Protein AF-A0A968TN25-F1 (afdb_monomer_lite)

Radius of gyration: 42.11 Å; chains: 1; bounding box: 79×70×128 Å

Structure (mmCIF, N/CA/C/O backbone):
data_AF-A0A968TN25-F1
#
_entry.id   AF-A0A968TN25-F1
#
loop_
_atom_site.group_PDB
_atom_site.id
_atom_site.type_symbol
_atom_site.label_atom_id
_atom_site.label_alt_id
_atom_site.label_comp_id
_atom_site.label_asym_id
_atom_site.label_entity_id
_atom_site.label_seq_id
_atom_site.pdbx_PDB_ins_code
_atom_site.Cartn_x
_atom_site.Cartn_y
_atom_site.Cartn_z
_atom_site.occupancy
_atom_site.B_iso_or_equiv
_atom_site.auth_seq_id
_atom_site.auth_comp_id
_atom_site.auth_asym_id
_atom_site.auth_atom_id
_atom_site.pdbx_PDB_model_num
ATOM 1 N N . MET A 1 1 ? -26.451 -61.770 9.633 1.00 43.44 1 MET A N 1
ATOM 2 C CA . MET A 1 1 ? -25.085 -61.746 10.194 1.00 43.44 1 MET A CA 1
ATOM 3 C C . MET A 1 1 ? -24.502 -60.417 9.777 1.00 43.44 1 MET A C 1
ATOM 5 O O . MET A 1 1 ? -24.598 -60.103 8.598 1.00 43.44 1 MET A O 1
ATOM 9 N N . SER A 1 2 ? -24.040 -59.621 10.735 1.00 47.62 2 SER A N 1
ATOM 10 C CA . SER A 1 2 ? -23.664 -58.222 10.520 1.00 47.62 2 SER A CA 1
ATOM 11 C C . SER A 1 2 ? -22.382 -57.966 11.302 1.00 47.62 2 SER A C 1
ATOM 13 O O . SER A 1 2 ? -22.379 -58.173 12.516 1.00 47.62 2 SER A O 1
ATOM 15 N N . ASP A 1 3 ? -21.305 -57.585 10.620 1.00 57.56 3 ASP A N 1
ATOM 16 C CA . ASP A 1 3 ? -19.992 -57.437 11.251 1.00 57.56 3 ASP A CA 1
ATOM 17 C C . ASP A 1 3 ? -19.932 -56.198 12.165 1.00 57.56 3 ASP A C 1
ATOM 19 O O . ASP A 1 3 ? -20.370 -55.119 11.761 1.00 57.56 3 ASP A O 1
ATOM 23 N N . PRO A 1 4 ? -19.384 -56.309 13.392 1.00 54.81 4 PRO A N 1
ATOM 24 C CA . PRO A 1 4 ? -19.451 -55.242 14.395 1.00 54.81 4 PRO A CA 1
ATOM 25 C C . PRO A 1 4 ? -18.317 -54.201 14.314 1.00 54.81 4 PRO A C 1
ATOM 27 O O . PRO A 1 4 ? -18.255 -53.316 15.162 1.00 54.81 4 PRO A O 1
ATOM 30 N N . ASN A 1 5 ? -17.417 -54.280 13.326 1.00 55.78 5 ASN A N 1
ATOM 31 C CA . ASN A 1 5 ? -16.205 -53.449 13.247 1.00 55.78 5 ASN A CA 1
ATOM 32 C C . ASN A 1 5 ? -16.260 -52.400 12.123 1.00 55.78 5 ASN A C 1
ATOM 34 O O . ASN A 1 5 ? -15.421 -52.393 11.226 1.00 55.78 5 ASN A O 1
ATOM 38 N N . ASN A 1 6 ? -17.226 -51.478 12.190 1.00 51.66 6 ASN A N 1
ATOM 39 C CA . ASN A 1 6 ? -17.231 -50.273 11.354 1.00 51.66 6 ASN A CA 1
ATOM 40 C C . ASN A 1 6 ? -17.301 -49.012 12.234 1.00 51.66 6 ASN A C 1
ATOM 42 O O . ASN A 1 6 ? -18.379 -48.495 12.523 1.00 51.66 6 ASN A O 1
ATOM 46 N N . ASN A 1 7 ? -16.136 -48.558 12.705 1.00 55.38 7 ASN A N 1
ATOM 47 C CA . ASN A 1 7 ? -15.977 -47.353 13.521 1.00 55.38 7 ASN A CA 1
ATOM 48 C C . ASN A 1 7 ? -15.331 -46.239 12.667 1.00 55.38 7 ASN A C 1
ATOM 50 O O . ASN A 1 7 ? -14.176 -46.400 12.274 1.00 55.38 7 ASN A O 1
ATOM 54 N N . PRO A 1 8 ? -16.023 -45.121 12.372 1.00 58.12 8 PRO A N 1
ATOM 55 C CA . PRO A 1 8 ? -15.575 -44.139 11.377 1.00 58.12 8 PRO A CA 1
ATOM 56 C C . PRO A 1 8 ? -14.569 -43.090 11.896 1.00 58.12 8 PRO A C 1
ATOM 58 O O . PRO A 1 8 ? -14.325 -42.099 11.213 1.00 58.12 8 PRO A O 1
ATOM 61 N N . TYR A 1 9 ? -13.981 -43.275 13.084 1.00 54.22 9 TYR A N 1
ATOM 62 C CA . TYR A 1 9 ? -13.043 -42.320 13.692 1.00 54.22 9 TYR A CA 1
ATOM 63 C C . TYR A 1 9 ? -11.615 -42.869 13.818 1.00 54.22 9 TYR A C 1
ATOM 65 O O . TYR A 1 9 ? -11.166 -43.224 14.907 1.00 54.22 9 TYR A O 1
ATOM 73 N N . LEU A 1 10 ? -10.874 -42.862 12.706 1.00 54.62 10 LEU A N 1
ATOM 74 C CA . LEU A 1 10 ? -9.406 -42.896 12.693 1.00 54.62 10 LEU A CA 1
ATOM 75 C C . LEU A 1 10 ? -8.874 -41.909 11.634 1.00 54.62 10 LEU A C 1
ATOM 77 O O . LEU A 1 10 ? -9.193 -42.073 10.455 1.00 54.62 10 LEU A O 1
ATOM 81 N N . PRO A 1 11 ? -8.078 -40.889 12.013 1.00 52.94 11 PRO A N 1
ATOM 82 C CA . PRO A 1 11 ? -7.421 -40.006 11.053 1.00 52.94 11 PRO A CA 1
ATOM 83 C C . PRO A 1 11 ? -6.338 -40.739 10.252 1.00 52.94 11 PRO A C 1
ATOM 85 O O . PRO A 1 11 ? -5.556 -41.516 10.799 1.00 52.94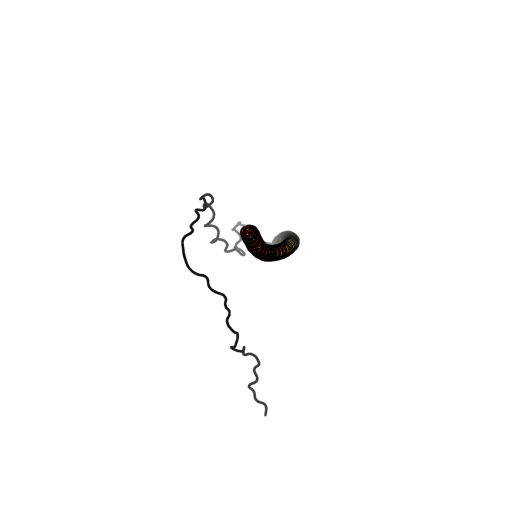 11 PRO A O 1
ATOM 88 N N . ASN A 1 12 ? -6.282 -40.452 8.955 1.00 49.53 12 ASN A N 1
ATOM 89 C CA . ASN A 1 12 ? -5.320 -41.014 8.011 1.00 49.53 12 ASN A CA 1
ATOM 90 C C . ASN A 1 12 ? -3.888 -40.473 8.266 1.00 49.53 12 ASN A C 1
ATOM 92 O O . ASN A 1 12 ? -3.712 -39.252 8.239 1.00 49.53 12 ASN A O 1
ATOM 96 N N . PRO A 1 13 ? -2.855 -41.317 8.474 1.00 52.22 13 PRO A N 1
ATOM 97 C CA . PRO A 1 13 ? -1.478 -40.879 8.720 1.00 52.22 13 PRO A CA 1
ATOM 98 C C . PRO A 1 13 ? -0.727 -40.549 7.414 1.00 52.22 13 PRO A C 1
ATOM 100 O O . PRO A 1 13 ? 0.342 -41.090 7.142 1.00 52.22 13 PRO A O 1
ATOM 103 N N . SER A 1 14 ? -1.289 -39.655 6.597 1.00 51.09 14 SER A N 1
ATOM 104 C CA . SER A 1 14 ? -0.645 -39.120 5.389 1.00 51.09 14 SER A CA 1
ATOM 105 C C . SER A 1 14 ? -0.944 -37.623 5.235 1.00 51.09 14 SER A C 1
ATOM 107 O O . SER A 1 14 ? -1.640 -37.198 4.313 1.00 51.09 14 SER A O 1
ATOM 109 N N . ALA A 1 15 ? -0.453 -36.831 6.188 1.00 46.62 15 ALA A N 1
ATOM 110 C CA . ALA A 1 15 ? -0.324 -35.386 6.045 1.00 46.62 15 ALA A CA 1
ATOM 111 C C . ALA A 1 15 ? 1.158 -35.080 5.804 1.00 46.62 15 ALA A C 1
ATOM 113 O O . ALA A 1 15 ? 1.997 -35.327 6.671 1.00 46.62 15 ALA A O 1
ATOM 114 N N . GLU A 1 16 ? 1.464 -34.624 4.596 1.00 48.84 16 GLU A N 1
ATOM 115 C CA . GLU A 1 16 ? 2.816 -34.297 4.157 1.00 48.84 16 GLU A CA 1
ATOM 116 C C . GLU A 1 16 ? 3.311 -33.022 4.863 1.00 48.84 16 GLU A C 1
ATOM 118 O O . GLU A 1 16 ? 2.624 -32.006 4.887 1.00 48.84 16 GLU A O 1
ATOM 123 N N . GLU A 1 17 ? 4.505 -33.120 5.448 1.00 46.75 17 GLU A N 1
ATOM 124 C CA . GLU A 1 17 ? 5.489 -32.045 5.648 1.00 46.75 17 GLU A CA 1
ATOM 125 C C . GLU A 1 17 ? 4.972 -30.636 6.029 1.00 46.75 17 GLU A C 1
ATOM 127 O O . GLU A 1 17 ? 4.959 -29.704 5.225 1.00 46.75 17 GLU A O 1
ATOM 132 N N . ASP A 1 18 ? 4.692 -30.442 7.323 1.00 44.28 18 ASP A N 1
ATOM 133 C CA . ASP A 1 18 ? 4.644 -29.118 7.969 1.00 44.28 18 ASP A CA 1
ATOM 134 C C . ASP A 1 18 ? 6.048 -28.472 7.961 1.00 44.28 18 ASP A C 1
ATOM 136 O O . ASP A 1 18 ? 6.841 -28.617 8.897 1.00 44.28 18 ASP A O 1
ATOM 140 N N . GLN A 1 19 ? 6.377 -27.781 6.866 1.00 51.19 19 GLN A N 1
ATOM 141 C CA . GLN A 1 19 ? 7.614 -27.009 6.705 1.00 51.19 19 GLN A CA 1
ATOM 142 C C . GLN A 1 19 ? 7.528 -25.641 7.404 1.00 51.19 19 GLN A C 1
ATOM 144 O O . GLN A 1 19 ? 7.649 -24.583 6.786 1.00 51.19 19 GLN A O 1
ATOM 149 N N . THR A 1 20 ? 7.374 -25.646 8.729 1.00 46.81 20 THR A N 1
ATOM 150 C CA . THR A 1 20 ? 7.665 -24.473 9.564 1.00 46.81 20 THR A CA 1
ATOM 151 C C . THR A 1 20 ? 9.145 -24.459 9.967 1.00 46.81 20 THR A C 1
ATOM 153 O O . THR A 1 20 ? 9.545 -24.958 11.023 1.00 46.81 20 THR A O 1
ATOM 156 N N . GLU A 1 21 ? 9.993 -23.878 9.106 1.00 53.09 21 GLU A N 1
ATOM 157 C CA . GLU A 1 21 ? 11.438 -23.761 9.349 1.00 53.09 21 GLU A CA 1
ATOM 158 C C . GLU A 1 21 ? 11.753 -23.031 10.669 1.00 53.09 21 GLU A C 1
ATOM 160 O O . GLU A 1 21 ? 11.451 -21.851 10.869 1.00 53.09 21 GLU A O 1
ATOM 165 N N . ARG A 1 22 ? 12.420 -23.736 11.591 1.00 48.25 22 ARG A N 1
ATOM 166 C CA . ARG A 1 22 ? 12.881 -23.171 12.865 1.00 48.25 22 ARG A CA 1
ATOM 167 C C . ARG A 1 22 ? 14.197 -22.421 12.682 1.00 48.25 22 ARG A C 1
ATOM 169 O O . ARG A 1 22 ? 15.265 -23.021 12.779 1.00 48.25 22 ARG A O 1
ATOM 176 N N . ILE A 1 23 ? 14.140 -21.099 12.541 1.00 50.66 23 ILE A N 1
ATOM 177 C CA . ILE A 1 23 ? 15.344 -20.259 12.613 1.00 50.66 23 ILE A CA 1
ATOM 178 C C . ILE A 1 23 ? 15.725 -19.997 14.085 1.00 50.66 23 ILE A C 1
ATOM 180 O O . ILE A 1 23 ? 15.163 -19.138 14.763 1.00 50.66 23 ILE A O 1
ATOM 184 N N . ARG A 1 24 ? 16.713 -20.764 14.556 1.00 46.06 24 ARG A N 1
ATOM 185 C CA . ARG A 1 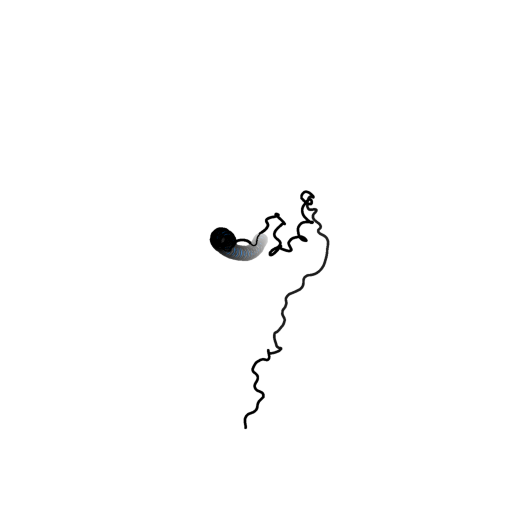24 ? 17.557 -20.601 15.761 1.00 46.06 24 ARG A CA 1
ATOM 186 C C . ARG A 1 24 ? 18.922 -21.194 15.380 1.00 46.06 24 ARG A C 1
ATOM 188 O O . ARG A 1 24 ? 18.925 -22.260 14.781 1.00 46.06 24 ARG A O 1
ATOM 195 N N . GLU A 1 25 ? 20.114 -20.666 15.640 1.00 44.53 25 GLU A N 1
ATOM 196 C CA . GLU A 1 25 ? 20.685 -19.522 16.382 1.00 44.53 25 GLU A CA 1
ATOM 197 C C . GLU A 1 25 ? 22.109 -19.304 15.766 1.00 44.53 25 GLU A C 1
ATOM 199 O O . GLU A 1 25 ? 22.553 -20.143 14.986 1.00 44.53 25 GLU A O 1
ATOM 204 N N . HIS A 1 26 ? 22.940 -18.275 15.987 1.00 45.81 26 HIS A N 1
ATOM 205 C CA . HIS A 1 26 ? 23.005 -17.104 16.880 1.00 45.81 26 HIS A CA 1
ATOM 206 C C . HIS A 1 26 ? 24.029 -16.102 16.262 1.00 45.81 26 HIS A C 1
ATOM 208 O O . HIS A 1 26 ? 24.941 -16.581 15.586 1.00 45.81 26 HIS A O 1
ATOM 214 N N . LYS A 1 27 ? 23.963 -14.779 16.548 1.00 41.22 27 LYS A N 1
ATOM 215 C CA . LYS A 1 27 ? 25.111 -13.889 16.937 1.00 41.22 27 LYS A CA 1
ATOM 216 C C . LYS A 1 27 ? 24.841 -12.369 16.839 1.00 41.22 27 LYS A C 1
ATOM 218 O O . LYS A 1 27 ? 24.572 -11.830 15.775 1.00 41.22 27 LYS A O 1
ATOM 223 N N . ASP A 1 28 ? 25.034 -11.706 17.979 1.00 49.97 28 ASP A N 1
ATOM 224 C CA . ASP A 1 28 ? 25.783 -10.450 18.156 1.00 49.97 28 ASP A CA 1
ATOM 225 C C . ASP A 1 28 ? 25.372 -9.179 17.381 1.00 49.97 28 ASP A C 1
ATOM 227 O O . ASP A 1 28 ? 26.176 -8.588 16.665 1.00 49.97 28 ASP A O 1
ATOM 231 N N . LEU A 1 29 ? 24.173 -8.651 17.663 1.00 49.34 29 LEU A N 1
ATOM 232 C CA . LEU A 1 29 ? 23.882 -7.208 17.552 1.00 49.34 29 LEU A CA 1
ATOM 233 C C . LEU A 1 29 ? 23.125 -6.689 18.788 1.00 49.34 29 LEU A C 1
ATOM 235 O O . LEU A 1 29 ? 21.942 -6.351 18.743 1.00 49.34 29 LEU A O 1
ATOM 239 N N . THR A 1 30 ? 23.823 -6.603 19.922 1.00 44.44 30 THR A N 1
ATOM 240 C CA . THR A 1 30 ? 23.336 -5.891 21.114 1.00 44.44 30 THR A CA 1
ATOM 241 C C . THR A 1 30 ? 23.361 -4.379 20.890 1.00 44.44 30 THR A C 1
ATOM 243 O O . THR A 1 30 ? 24.384 -3.728 21.111 1.00 44.44 30 THR A O 1
ATOM 246 N N . VAL A 1 31 ? 22.227 -3.805 20.490 1.00 52.06 31 VAL A N 1
ATOM 247 C CA . VAL A 1 31 ? 22.002 -2.353 20.550 1.00 52.06 31 VAL A CA 1
ATOM 248 C C . VAL A 1 31 ? 21.695 -1.963 22.007 1.00 52.06 31 VAL A C 1
ATOM 250 O O . VAL A 1 31 ? 20.787 -2.551 22.600 1.00 52.06 31 VAL A O 1
ATOM 253 N N . PRO A 1 32 ? 22.413 -1.003 22.619 1.00 46.88 32 PRO A N 1
ATOM 254 C CA . PRO A 1 32 ? 22.170 -0.622 24.006 1.00 46.88 32 PRO A CA 1
ATOM 255 C C . PRO A 1 32 ? 20.895 0.224 24.123 1.00 46.88 32 PRO A C 1
ATOM 257 O O . PRO A 1 32 ? 20.853 1.379 23.701 1.00 46.88 32 PRO A O 1
ATOM 260 N N . VAL A 1 33 ? 19.854 -0.342 24.736 1.00 49.94 33 VAL A N 1
ATOM 261 C CA . VAL A 1 33 ? 18.651 0.407 25.130 1.00 49.94 33 VAL A CA 1
ATOM 262 C C . VAL A 1 33 ? 19.011 1.337 26.302 1.00 49.94 33 VAL A C 1
ATOM 264 O O . VAL A 1 33 ? 19.583 0.858 27.285 1.00 49.94 33 VAL A O 1
ATOM 267 N N . PRO A 1 34 ? 18.700 2.648 26.246 1.00 45.06 34 PRO A N 1
ATOM 268 C CA . PRO A 1 34 ? 19.029 3.574 27.326 1.00 45.06 34 PRO A CA 1
ATOM 269 C C . PRO A 1 34 ? 18.270 3.238 28.619 1.00 45.06 34 PRO A C 1
ATOM 271 O O . PRO A 1 34 ? 17.056 3.033 28.629 1.00 45.06 34 PRO A O 1
ATOM 274 N N . ALA A 1 35 ? 19.003 3.195 29.731 1.00 49.50 35 ALA A N 1
ATOM 275 C CA . ALA A 1 35 ? 18.483 2.804 31.034 1.00 49.50 35 ALA A CA 1
ATOM 276 C C . ALA A 1 35 ? 17.747 3.961 31.740 1.00 49.50 35 ALA A C 1
ATOM 278 O O . ALA A 1 35 ? 18.355 4.714 32.498 1.00 49.50 35 ALA A O 1
ATOM 279 N N . SER A 1 36 ? 16.431 4.086 31.533 1.00 51.53 36 SER A N 1
ATOM 280 C CA . SER A 1 36 ? 15.598 5.049 32.282 1.00 51.53 36 SER A CA 1
ATOM 281 C C . SER A 1 36 ? 14.105 4.680 32.383 1.00 51.53 36 SER A C 1
ATOM 283 O O . SER A 1 36 ? 13.234 5.466 32.024 1.00 51.53 36 SER A O 1
ATOM 285 N N . SER A 1 37 ? 13.777 3.490 32.904 1.00 48.19 37 SER A N 1
ATOM 286 C CA . SER A 1 37 ? 12.419 3.186 33.437 1.00 48.19 37 SER A CA 1
ATOM 287 C C . SER A 1 37 ? 12.311 1.873 34.239 1.00 48.19 37 SER A C 1
ATOM 289 O O . SER A 1 37 ? 11.222 1.336 34.419 1.00 48.19 37 SER A O 1
ATOM 291 N N . ARG A 1 38 ? 13.418 1.342 34.779 1.00 48.84 38 ARG A N 1
ATOM 292 C CA . ARG A 1 38 ? 13.411 0.074 35.532 1.00 48.84 38 ARG A CA 1
ATOM 293 C C . ARG A 1 38 ? 13.342 0.284 37.047 1.00 48.84 38 ARG A C 1
ATOM 295 O O . ARG A 1 38 ? 14.233 -0.156 37.759 1.00 48.84 38 ARG A O 1
ATOM 302 N N . GLU A 1 39 ? 12.286 0.943 37.530 1.00 49.28 39 GLU A N 1
ATOM 303 C CA . GLU A 1 39 ? 12.006 1.004 38.974 1.00 49.28 39 GLU A CA 1
ATOM 304 C C . GLU A 1 39 ? 10.541 1.361 39.314 1.00 49.28 39 GLU A C 1
ATOM 306 O O . GLU A 1 39 ? 10.202 2.522 39.574 1.00 49.28 39 GLU A O 1
ATOM 311 N N . ARG A 1 40 ? 9.667 0.338 39.315 1.00 51.47 40 ARG A N 1
ATOM 312 C CA . ARG A 1 40 ? 8.690 0.011 40.386 1.00 51.47 40 ARG A CA 1
ATOM 313 C C . ARG A 1 40 ? 7.712 -1.098 39.960 1.00 51.47 40 ARG A C 1
ATOM 315 O O . ARG A 1 40 ? 7.441 -1.265 38.778 1.00 51.47 40 ARG A O 1
ATOM 322 N N . ASN A 1 41 ? 7.160 -1.788 40.964 1.00 42.22 41 ASN A N 1
ATOM 323 C CA . ASN A 1 41 ? 6.086 -2.794 40.900 1.00 42.22 41 ASN A CA 1
ATOM 324 C C . ASN A 1 41 ? 6.461 -4.198 40.374 1.00 42.22 41 ASN A C 1
ATOM 326 O O . ASN A 1 41 ? 5.922 -4.649 39.369 1.00 42.22 41 ASN A O 1
ATOM 330 N N . SER A 1 42 ? 7.288 -4.934 41.128 1.00 44.56 42 SER A N 1
ATOM 331 C CA . SER A 1 42 ? 7.368 -6.411 41.060 1.00 44.56 42 SER A CA 1
ATOM 332 C C . SER A 1 42 ? 6.717 -7.140 42.251 1.00 44.56 42 SER A C 1
ATOM 334 O O . SER A 1 42 ? 6.642 -8.361 42.236 1.00 44.56 42 SER A O 1
ATOM 336 N N . ASP A 1 43 ? 6.197 -6.417 43.252 1.00 45.72 43 ASP A N 1
ATOM 337 C CA . ASP A 1 43 ? 5.646 -7.003 44.494 1.00 45.72 43 ASP A CA 1
ATOM 338 C C . ASP A 1 43 ? 4.100 -7.060 44.519 1.00 45.72 43 ASP A C 1
ATOM 340 O O . ASP A 1 43 ? 3.482 -7.233 45.572 1.00 45.72 43 ASP A O 1
ATOM 344 N N . ALA A 1 44 ? 3.445 -6.868 43.368 1.00 47.94 44 ALA A N 1
ATOM 345 C CA . ALA A 1 44 ? 1.986 -6.733 43.277 1.00 47.94 44 ALA A CA 1
ATOM 346 C C . ALA A 1 44 ? 1.233 -8.043 42.960 1.00 47.94 44 ALA A C 1
ATOM 348 O O . ALA A 1 44 ? 0.033 -8.130 43.224 1.00 47.94 44 ALA A O 1
ATOM 349 N N . GLU A 1 45 ? 1.900 -9.062 42.407 1.00 51.12 45 GLU A N 1
ATOM 350 C CA . GLU A 1 45 ? 1.204 -10.216 41.810 1.00 51.12 45 GLU A CA 1
ATOM 351 C C . GLU A 1 45 ? 0.858 -11.343 42.805 1.00 51.12 45 GLU A C 1
ATOM 353 O O . GLU A 1 45 ? -0.088 -12.093 42.572 1.00 51.12 45 GLU A O 1
ATOM 358 N N . GLU A 1 46 ? 1.504 -11.421 43.977 1.00 46.66 46 GLU A N 1
ATOM 359 C CA . GLU A 1 46 ? 1.249 -12.491 44.965 1.00 46.66 46 GLU A CA 1
ATOM 360 C C . GLU A 1 46 ? 0.153 -12.162 46.007 1.00 46.66 46 GLU A C 1
ATOM 362 O O . GLU A 1 46 ? 0.081 -12.767 47.078 1.00 46.66 46 GLU A O 1
ATOM 367 N N . ARG A 1 47 ? -0.729 -11.185 45.738 1.00 52.12 47 ARG A N 1
ATOM 368 C CA . ARG A 1 47 ? -1.838 -10.830 46.657 1.00 52.12 47 ARG A CA 1
ATOM 369 C C . ARG A 1 47 ? -3.230 -10.756 46.036 1.00 52.12 47 ARG A C 1
ATOM 371 O O . ARG A 1 47 ? -4.182 -10.444 46.746 1.00 52.12 47 ARG A O 1
ATOM 378 N N . VAL A 1 48 ? -3.402 -11.165 44.777 1.00 47.84 48 VAL A N 1
ATOM 379 C CA . VAL A 1 48 ? -4.734 -11.275 44.141 1.00 47.84 48 VAL A CA 1
ATOM 380 C C . VAL A 1 48 ? -5.344 -12.676 44.317 1.00 47.84 48 VAL A C 1
ATOM 382 O O . VAL A 1 48 ? -6.031 -13.210 43.449 1.00 47.84 48 VAL A O 1
ATOM 385 N N . ARG A 1 49 ? -5.188 -13.264 45.513 1.00 52.41 49 ARG A N 1
ATOM 386 C CA . ARG A 1 49 ? -6.187 -14.218 46.016 1.00 52.41 49 ARG A CA 1
ATOM 387 C C . ARG A 1 49 ? -7.394 -13.403 46.468 1.00 52.41 49 ARG A C 1
ATOM 389 O O . ARG A 1 49 ? -7.500 -13.030 47.634 1.00 52.41 49 ARG A O 1
ATOM 396 N N . ALA A 1 50 ? -8.261 -13.085 45.507 1.00 47.41 50 ALA A N 1
ATOM 397 C CA . ALA A 1 50 ? -9.478 -12.321 45.737 1.00 47.41 50 ALA A CA 1
ATOM 398 C C . ALA A 1 50 ? -10.262 -12.918 46.914 1.00 47.41 50 ALA A C 1
ATOM 400 O O . ALA A 1 50 ? -10.688 -14.076 46.888 1.00 47.41 50 ALA A O 1
ATOM 401 N N . SER A 1 51 ? -10.420 -12.119 47.967 1.00 49.78 51 SER A N 1
ATOM 402 C CA . SER A 1 51 ? -11.115 -12.496 49.189 1.00 49.78 51 SER A CA 1
ATOM 403 C C . SER A 1 51 ? -12.621 -12.565 48.943 1.00 49.78 51 SER A C 1
ATOM 405 O O . SER A 1 51 ? -13.360 -11.634 49.268 1.00 49.78 51 SER A O 1
ATOM 407 N N . VAL A 1 52 ? -13.085 -13.686 48.392 1.00 50.12 52 VAL A N 1
ATOM 408 C CA . VAL A 1 52 ? -14.507 -14.032 48.378 1.00 50.12 52 VAL A CA 1
ATOM 409 C C . VAL A 1 52 ? -14.942 -14.246 49.832 1.00 50.12 52 VAL A C 1
ATOM 411 O O . VAL A 1 52 ? -14.680 -15.287 50.427 1.00 50.12 52 VAL A O 1
ATOM 414 N N . GLY A 1 53 ? -15.575 -13.230 50.422 1.00 53.53 53 GLY A N 1
ATOM 415 C CA . GLY A 1 53 ? -16.362 -13.378 51.649 1.00 53.53 53 GLY A CA 1
ATOM 416 C C . GLY A 1 53 ? -15.629 -13.343 52.997 1.00 53.53 53 GLY A C 1
ATOM 417 O O . GLY A 1 53 ? -16.111 -13.977 53.932 1.00 53.53 53 GLY A O 1
ATOM 418 N N . ARG A 1 54 ? -14.529 -12.589 53.173 1.00 56.44 54 ARG A N 1
ATOM 419 C CA . ARG A 1 54 ? -14.004 -12.293 54.529 1.00 56.44 54 ARG A CA 1
ATOM 420 C C . ARG A 1 54 ? -14.199 -10.830 54.922 1.00 56.44 54 ARG A C 1
ATOM 422 O O . ARG A 1 54 ? -13.276 -10.025 54.843 1.00 56.44 54 ARG A O 1
ATOM 429 N N . PHE A 1 55 ? -15.413 -10.521 55.376 1.00 49.41 55 PHE A N 1
ATOM 430 C CA . PHE A 1 55 ? -15.740 -9.243 56.008 1.00 49.41 55 PHE A CA 1
ATOM 431 C C . PHE A 1 55 ? -14.763 -8.939 57.151 1.00 49.41 55 PHE A C 1
ATOM 433 O O . PHE A 1 55 ? -14.527 -9.773 58.030 1.00 49.41 55 PHE A O 1
ATOM 440 N N . GLY A 1 56 ? -14.191 -7.733 57.129 1.00 48.62 56 GLY A N 1
ATOM 441 C CA . GLY A 1 56 ? -13.415 -7.209 58.247 1.00 48.62 56 GLY A CA 1
ATOM 442 C C . GLY A 1 56 ? -14.299 -7.096 59.488 1.00 48.62 56 GLY A C 1
ATOM 443 O O . GLY A 1 56 ? -15.460 -6.704 59.396 1.00 48.62 56 GLY A O 1
ATOM 444 N N . ALA A 1 57 ? -13.753 -7.459 60.647 1.00 55.66 57 ALA A N 1
ATOM 445 C CA . ALA A 1 57 ? -14.496 -7.516 61.898 1.00 55.66 57 ALA A CA 1
ATOM 446 C C . ALA A 1 57 ? -14.860 -6.114 62.420 1.00 55.66 57 ALA A C 1
ATOM 448 O O . ALA A 1 57 ? -14.185 -5.577 63.300 1.00 55.66 57 ALA A O 1
ATOM 449 N N . PHE A 1 58 ? -15.963 -5.545 61.929 1.00 49.66 58 PHE A N 1
ATOM 450 C CA . PHE A 1 58 ? -16.692 -4.540 62.691 1.00 49.66 58 PHE A CA 1
ATOM 451 C C . PHE A 1 58 ? -17.547 -5.257 63.736 1.00 49.66 58 PHE A C 1
ATOM 453 O O . PHE A 1 58 ? -18.277 -6.199 63.429 1.00 49.66 58 PHE A O 1
ATOM 460 N N . ARG A 1 59 ? -17.418 -4.851 65.000 1.00 57.41 59 ARG A N 1
ATOM 461 C CA . ARG A 1 59 ? -18.155 -5.464 66.107 1.00 57.41 59 ARG A CA 1
ATOM 462 C C . ARG A 1 59 ? -19.584 -4.922 66.122 1.00 57.41 59 ARG A C 1
ATOM 464 O O . ARG A 1 59 ? -19.844 -3.930 66.795 1.00 57.41 59 ARG A O 1
ATOM 471 N N . THR A 1 60 ? -20.506 -5.584 65.430 1.00 48.91 60 THR A N 1
ATOM 472 C CA . THR A 1 60 ? -21.945 -5.453 65.697 1.00 48.91 60 THR A CA 1
ATOM 473 C C . THR A 1 60 ? -22.513 -6.818 66.071 1.00 48.91 60 THR A 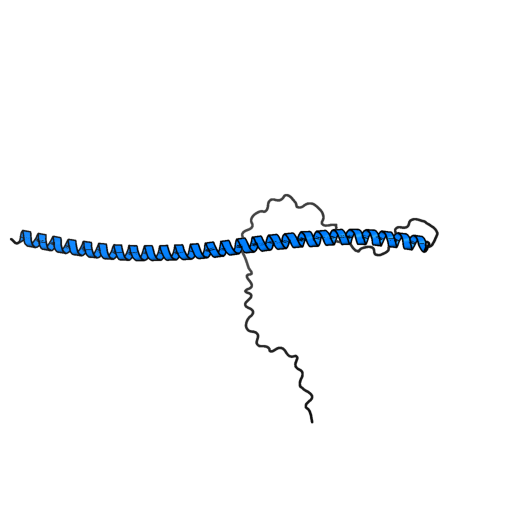C 1
ATOM 475 O O . THR A 1 60 ? -22.216 -7.845 65.464 1.00 48.91 60 THR A O 1
ATOM 478 N N . SER A 1 61 ? -23.280 -6.849 67.156 1.00 51.12 61 SER A N 1
ATOM 479 C CA . SER A 1 61 ? -23.924 -8.053 67.667 1.00 51.12 61 SER A CA 1
ATOM 480 C C . SER A 1 61 ? -25.272 -8.251 66.978 1.00 51.12 61 SER A C 1
ATOM 482 O O . SER A 1 61 ? -26.266 -7.653 67.387 1.00 51.12 61 SER A O 1
ATOM 484 N N . GLY A 1 62 ? -25.310 -9.095 65.951 1.00 54.94 62 GLY A N 1
ATOM 485 C CA . GLY A 1 62 ? -26.546 -9.506 65.288 1.00 54.94 62 GLY A CA 1
ATOM 486 C C . GLY A 1 62 ? -26.269 -10.122 63.923 1.00 54.94 62 GLY A C 1
ATOM 487 O O . GLY A 1 62 ? -25.382 -9.665 63.207 1.00 54.94 62 GLY A O 1
ATOM 488 N N . ALA A 1 63 ? -27.024 -11.157 63.552 1.00 64.75 63 ALA A N 1
ATOM 489 C CA . ALA A 1 63 ? -27.100 -11.543 62.147 1.00 64.75 63 ALA A CA 1
ATOM 490 C C . ALA A 1 63 ? -27.724 -10.371 61.365 1.00 64.75 63 ALA A C 1
ATOM 492 O O . ALA A 1 63 ? -28.691 -9.790 61.871 1.00 64.75 63 ALA A O 1
ATOM 493 N N . PRO A 1 64 ? -27.207 -10.012 60.173 1.00 60.78 64 PRO A N 1
ATOM 494 C CA . PRO A 1 64 ? -27.797 -8.945 59.376 1.00 60.78 64 PRO A CA 1
ATOM 495 C C . PRO A 1 64 ? -29.265 -9.274 59.125 1.00 60.78 64 PRO A C 1
ATOM 497 O O . PRO A 1 64 ? -29.616 -10.404 58.767 1.00 60.78 64 PRO A O 1
ATOM 500 N N . THR A 1 65 ? -30.134 -8.292 59.343 1.00 77.12 65 THR A N 1
ATOM 501 C CA . THR A 1 65 ? -31.561 -8.476 59.063 1.00 77.12 65 THR A CA 1
ATOM 502 C C . THR A 1 65 ? -31.737 -8.795 57.576 1.00 77.12 65 THR A C 1
ATOM 504 O O . THR A 1 65 ? -30.982 -8.294 56.742 1.00 77.12 65 THR A O 1
ATOM 507 N N . ALA A 1 66 ? -32.727 -9.617 57.208 1.00 81.06 66 ALA A N 1
ATOM 508 C CA . ALA A 1 66 ? -32.933 -10.000 55.803 1.00 81.06 66 ALA A CA 1
ATOM 509 C C . ALA A 1 66 ? -33.069 -8.774 54.869 1.00 81.06 66 ALA A C 1
ATOM 511 O O . ALA A 1 66 ? -32.628 -8.800 53.723 1.00 81.06 66 ALA A O 1
ATOM 512 N N . THR A 1 67 ? -33.605 -7.674 55.402 1.00 83.56 67 THR A N 1
ATOM 513 C CA . THR A 1 67 ? -33.669 -6.339 54.795 1.00 83.56 67 THR A CA 1
ATOM 514 C C . THR A 1 67 ? -32.304 -5.698 54.526 1.00 83.56 67 THR A C 1
ATOM 516 O O . THR A 1 67 ? -32.103 -5.126 53.460 1.00 83.56 67 THR A O 1
ATOM 519 N N . GLU A 1 68 ? -31.351 -5.801 55.450 1.00 84.06 68 GLU A N 1
ATOM 520 C CA . GLU A 1 68 ? -30.000 -5.241 55.307 1.00 84.06 68 GLU A CA 1
ATOM 521 C C . GLU A 1 68 ? -29.174 -6.031 54.280 1.00 84.06 68 GLU A C 1
ATOM 523 O O . GLU A 1 68 ? -28.511 -5.446 53.421 1.00 84.06 68 GLU A O 1
ATOM 528 N N . ALA A 1 69 ? -29.306 -7.363 54.286 1.00 85.62 69 ALA A N 1
ATOM 529 C CA . ALA A 1 69 ? -28.726 -8.227 53.260 1.00 85.62 69 ALA A CA 1
ATOM 530 C C . ALA A 1 69 ? -29.302 -7.931 51.859 1.00 85.62 69 ALA A C 1
ATOM 532 O O . ALA A 1 69 ? -28.546 -7.835 50.890 1.00 85.62 69 ALA A O 1
ATOM 533 N N . ALA A 1 70 ? -30.621 -7.723 51.751 1.00 87.88 70 ALA A N 1
ATOM 534 C CA . ALA A 1 70 ? -31.274 -7.357 50.494 1.00 87.88 70 ALA A CA 1
ATOM 535 C C . ALA A 1 70 ? -30.825 -5.978 49.971 1.00 87.88 70 ALA A C 1
ATOM 537 O O . ALA A 1 70 ? -30.596 -5.824 48.770 1.00 87.88 70 ALA A O 1
ATOM 538 N N . LEU A 1 71 ? -30.633 -4.989 50.854 1.00 90.75 71 LEU A N 1
ATOM 539 C CA . LEU A 1 71 ? -30.109 -3.672 50.476 1.00 90.75 71 LEU A CA 1
ATOM 540 C C . LEU A 1 71 ? -28.676 -3.769 49.934 1.00 90.75 71 LEU A C 1
ATOM 542 O O . LEU A 1 71 ? -28.417 -3.292 48.828 1.00 90.75 71 LEU A O 1
ATOM 546 N N . ALA A 1 72 ? -27.776 -4.461 50.640 1.00 90.31 72 ALA A N 1
ATOM 547 C CA . ALA A 1 72 ? -26.401 -4.682 50.184 1.00 90.31 72 ALA A CA 1
ATOM 548 C C . ALA A 1 72 ? -26.339 -5.438 48.840 1.00 90.31 72 ALA A C 1
ATOM 550 O O . ALA A 1 72 ? -25.515 -5.120 47.976 1.00 90.31 72 ALA A O 1
ATOM 551 N N . GLN A 1 73 ? -27.244 -6.399 48.622 1.00 92.62 73 GLN A N 1
ATOM 552 C CA . GLN A 1 73 ? -27.388 -7.088 47.339 1.00 92.62 73 GLN A CA 1
ATOM 553 C C . GLN A 1 73 ? -27.880 -6.141 46.232 1.00 92.62 73 GLN A C 1
ATOM 555 O O . GLN A 1 73 ? -27.340 -6.172 45.126 1.00 92.62 73 GLN A O 1
ATOM 560 N N . SER A 1 74 ? -28.858 -5.275 46.518 1.00 92.75 74 SER A N 1
ATOM 561 C CA . SER A 1 74 ? -29.383 -4.307 45.545 1.00 92.75 74 SER A CA 1
ATOM 562 C C . SER A 1 74 ? -28.338 -3.267 45.121 1.00 92.75 74 SER A C 1
ATOM 564 O O . SER A 1 74 ? -28.232 -2.947 43.938 1.00 92.75 74 SER A O 1
ATOM 566 N N . GLU A 1 75 ? -27.495 -2.806 46.050 1.00 92.19 75 GLU A N 1
ATOM 567 C CA . GLU A 1 75 ? -26.381 -1.909 45.739 1.00 92.19 75 GLU A CA 1
ATOM 568 C C . GLU A 1 75 ? -25.281 -2.623 44.945 1.00 92.19 75 GLU A C 1
ATOM 570 O O . GLU A 1 75 ? -24.802 -2.088 43.945 1.00 92.19 75 GLU A O 1
ATOM 575 N N . SER A 1 76 ? -24.942 -3.863 45.312 1.00 94.75 76 SER A N 1
ATOM 576 C CA . SER A 1 76 ? -23.998 -4.686 44.540 1.00 94.75 76 SER A CA 1
ATOM 577 C C . SER A 1 76 ? -24.469 -4.881 43.094 1.00 94.75 76 SER A C 1
ATOM 579 O O . SER A 1 76 ? -23.672 -4.788 42.162 1.00 94.75 76 SER A O 1
ATOM 581 N N . LEU A 1 77 ? -25.775 -5.093 42.892 1.00 95.81 77 LEU A N 1
ATOM 582 C CA . LEU A 1 77 ? -26.384 -5.228 41.570 1.00 95.81 77 LEU A CA 1
ATOM 583 C C . LEU A 1 77 ? -26.371 -3.902 40.791 1.00 95.81 77 LEU A C 1
ATOM 585 O O . LEU A 1 77 ? -26.038 -3.908 39.608 1.00 95.81 77 LEU A O 1
ATOM 589 N N . ARG A 1 78 ? -26.635 -2.764 41.448 1.00 96.88 78 ARG A N 1
ATOM 590 C CA . ARG A 1 78 ? -26.508 -1.419 40.855 1.00 96.88 78 ARG A CA 1
ATOM 591 C C . ARG A 1 78 ? -25.081 -1.135 40.373 1.00 96.88 78 ARG A C 1
ATOM 593 O O . ARG A 1 78 ? -24.895 -0.631 39.268 1.00 96.88 78 ARG A O 1
ATOM 600 N N . ILE A 1 79 ? -24.076 -1.478 41.181 1.00 97.06 79 ILE A N 1
ATOM 601 C CA . ILE A 1 79 ? -22.655 -1.321 40.830 1.00 97.06 79 ILE A CA 1
ATOM 602 C C . ILE A 1 79 ? -22.292 -2.235 39.651 1.00 97.06 79 ILE A C 1
ATOM 604 O O . ILE A 1 79 ? -21.654 -1.785 38.700 1.00 97.06 79 ILE A O 1
ATOM 608 N N . ALA A 1 80 ? -22.745 -3.493 39.668 1.00 97.06 80 ALA A N 1
ATOM 609 C CA . ALA A 1 80 ? -22.529 -4.429 38.566 1.00 97.06 80 ALA A CA 1
ATOM 610 C C . ALA A 1 80 ? -23.166 -3.942 37.252 1.00 97.06 80 ALA A C 1
ATOM 612 O O . ALA A 1 80 ? -22.516 -3.996 36.212 1.00 97.06 80 ALA A O 1
ATOM 613 N N . GLN A 1 81 ? -24.391 -3.405 37.293 1.00 97.31 81 GLN A N 1
ATOM 614 C CA . GLN A 1 81 ? -25.057 -2.804 36.129 1.00 97.31 81 GLN A CA 1
ATOM 615 C C . GLN A 1 81 ? -24.285 -1.602 35.574 1.00 97.31 81 GLN A C 1
ATOM 617 O O . GLN A 1 81 ? -24.078 -1.524 34.366 1.00 97.31 81 GLN A O 1
ATOM 622 N N . GLY A 1 82 ? -23.804 -0.701 36.439 1.00 97.88 82 GLY A N 1
ATOM 623 C CA . GLY A 1 82 ? -22.941 0.408 36.019 1.00 97.88 82 GLY A CA 1
ATOM 624 C C . GLY A 1 82 ? -21.683 -0.088 35.303 1.00 97.88 82 GLY A C 1
ATOM 625 O O . GLY A 1 82 ? -21.363 0.382 34.213 1.00 97.88 82 GLY A O 1
ATOM 626 N N . ARG A 1 83 ? -21.024 -1.115 35.855 1.00 97.94 83 ARG A N 1
ATOM 627 C CA . ARG A 1 83 ? -19.824 -1.698 35.244 1.00 97.94 83 ARG A CA 1
ATOM 628 C C . ARG A 1 83 ? -20.103 -2.429 33.927 1.00 97.94 83 ARG A C 1
ATOM 630 O O . ARG A 1 83 ? -19.247 -2.413 33.049 1.00 97.94 83 ARG A O 1
ATOM 637 N N . ILE A 1 84 ? -21.274 -3.049 33.770 1.00 98.00 84 ILE A N 1
ATOM 638 C CA . ILE A 1 84 ? -21.704 -3.645 32.495 1.00 98.00 84 ILE A CA 1
ATOM 639 C C . ILE A 1 84 ? -21.838 -2.553 31.427 1.00 98.00 84 ILE A C 1
ATOM 641 O O . ILE A 1 84 ? -21.237 -2.689 30.368 1.00 98.00 84 ILE A O 1
ATOM 645 N N . LEU A 1 85 ? -22.514 -1.439 31.730 1.00 98.31 85 LEU A N 1
ATOM 646 C CA . LEU A 1 85 ? -22.678 -0.320 30.791 1.00 98.31 85 LEU A CA 1
ATOM 647 C C . LEU A 1 85 ? -21.334 0.311 30.378 1.00 98.31 85 LEU A C 1
ATOM 649 O O . LEU A 1 85 ? -21.143 0.642 29.210 1.00 98.31 85 LEU A O 1
ATOM 653 N N . GLU A 1 86 ? -20.385 0.450 31.310 1.00 98.19 86 GLU A N 1
ATOM 654 C CA . GLU A 1 86 ? -19.013 0.892 31.000 1.00 98.19 86 GLU A CA 1
ATOM 655 C C . GLU A 1 86 ? -18.301 -0.071 30.033 1.00 98.19 86 GLU A C 1
ATOM 657 O O . GLU A 1 86 ? -17.642 0.365 29.089 1.00 98.19 86 GLU A O 1
ATOM 662 N N . LEU A 1 87 ? -18.438 -1.383 30.253 1.00 98.31 87 LEU A N 1
ATOM 663 C CA . LEU A 1 87 ? -17.828 -2.408 29.402 1.00 98.31 87 LEU A CA 1
ATOM 664 C C . LEU A 1 87 ? -18.494 -2.486 28.022 1.00 98.31 87 LEU A C 1
ATOM 666 O O . LEU A 1 87 ? -17.793 -2.663 27.032 1.00 98.31 87 LEU A O 1
ATOM 670 N N . GLU A 1 88 ? -19.812 -2.312 27.931 1.00 98.19 88 GLU A N 1
ATOM 671 C CA . GLU A 1 88 ? -20.543 -2.240 26.658 1.00 98.19 88 GLU A CA 1
ATOM 672 C C . GLU A 1 88 ? -20.093 -1.033 25.818 1.00 98.19 88 GLU A C 1
ATOM 674 O O . GLU A 1 88 ? -19.823 -1.179 24.625 1.00 98.19 88 GLU A O 1
ATOM 679 N N . GLN A 1 89 ? -19.924 0.138 26.445 1.00 98.38 89 GLN A N 1
ATOM 680 C CA . GLN A 1 89 ? -19.390 1.333 25.780 1.00 98.38 89 GLN A CA 1
ATOM 681 C C . GLN A 1 89 ? -17.949 1.130 25.295 1.00 98.38 89 GLN A C 1
ATOM 683 O O . GLN A 1 89 ? -17.616 1.516 24.174 1.00 98.38 89 GLN A O 1
ATOM 688 N N . GLU A 1 90 ? -17.096 0.501 26.107 1.00 98.31 90 GLU A N 1
ATOM 689 C CA . GLU A 1 90 ? -15.708 0.212 25.733 1.00 98.31 90 GLU A CA 1
ATOM 690 C C . GLU A 1 90 ? -15.615 -0.830 24.605 1.00 98.31 90 GLU A C 1
ATOM 692 O O . GLU A 1 90 ? -14.810 -0.669 23.687 1.00 98.31 90 GLU A O 1
ATOM 697 N N . ILE A 1 91 ? -16.473 -1.858 24.609 1.00 98.25 91 ILE A N 1
ATOM 698 C CA . ILE A 1 91 ? -16.581 -2.827 23.508 1.00 98.25 91 ILE A CA 1
ATOM 699 C C . ILE A 1 91 ? -16.947 -2.114 22.205 1.00 98.25 91 ILE A C 1
ATOM 701 O O . ILE A 1 91 ? -16.295 -2.345 21.186 1.00 98.25 91 ILE A O 1
ATOM 705 N N . GLU A 1 92 ? -17.942 -1.226 22.218 1.00 98.31 92 GLU A N 1
ATOM 706 C CA . GLU A 1 92 ? -18.357 -0.515 21.006 1.00 98.31 92 GLU A CA 1
ATOM 707 C C . GLU A 1 92 ? -17.282 0.476 20.526 1.00 98.31 92 GLU A C 1
ATOM 709 O O . GLU A 1 92 ? -16.974 0.540 19.333 1.00 98.31 92 GLU A O 1
ATOM 714 N N . ARG A 1 93 ? -16.597 1.159 21.454 1.00 98.56 93 ARG A N 1
ATOM 715 C CA . ARG A 1 93 ? -15.420 1.990 21.152 1.00 98.56 93 ARG A CA 1
ATOM 716 C C . ARG A 1 93 ? -14.322 1.181 20.450 1.00 98.56 93 ARG A C 1
ATOM 718 O O . ARG A 1 93 ? -13.754 1.645 19.461 1.00 98.56 93 ARG A O 1
ATOM 725 N N . LEU A 1 94 ? -14.033 -0.028 20.936 1.00 98.50 94 LEU A N 1
ATOM 726 C CA . LEU A 1 94 ? -13.044 -0.933 20.343 1.00 98.50 94 LEU A CA 1
ATOM 727 C C . LEU A 1 94 ? -13.496 -1.490 18.984 1.00 98.50 94 LEU A C 1
ATOM 729 O O . LEU A 1 94 ? -12.662 -1.647 18.094 1.00 98.50 94 LEU A O 1
ATOM 733 N N . ARG A 1 95 ? -14.796 -1.743 18.779 1.00 98.56 95 ARG A N 1
ATOM 734 C CA . ARG A 1 95 ? -15.342 -2.142 17.468 1.00 98.56 95 ARG A CA 1
ATOM 735 C C . ARG A 1 95 ? -15.123 -1.067 16.413 1.00 98.56 95 ARG A C 1
ATOM 737 O O . ARG A 1 95 ? -14.545 -1.371 15.372 1.00 98.56 95 ARG A O 1
ATOM 744 N N . LEU A 1 96 ? -15.489 0.178 16.716 1.00 98.50 96 LEU A N 1
ATOM 745 C CA . LEU A 1 96 ? -15.283 1.317 15.817 1.00 98.50 96 LEU A CA 1
ATOM 746 C C . LEU A 1 96 ? -13.795 1.533 15.498 1.00 98.50 96 LEU A C 1
ATOM 748 O O . LEU A 1 96 ? -13.440 1.817 14.356 1.00 98.50 96 LEU A O 1
ATOM 752 N N . GLN A 1 97 ? -12.902 1.350 16.478 1.00 98.38 97 GLN A N 1
ATOM 753 C CA . GLN A 1 97 ? -11.457 1.420 16.231 1.00 98.38 97 GLN A CA 1
ATOM 754 C C . GLN A 1 97 ? -10.948 0.277 15.346 1.00 98.38 97 GLN A C 1
ATOM 756 O O . GLN A 1 97 ? -10.148 0.527 14.447 1.00 98.38 97 GLN A O 1
ATOM 761 N N . ASN A 1 98 ? -11.426 -0.953 15.543 1.00 98.50 98 ASN A N 1
ATOM 762 C CA . ASN A 1 98 ? -11.065 -2.085 14.688 1.00 98.50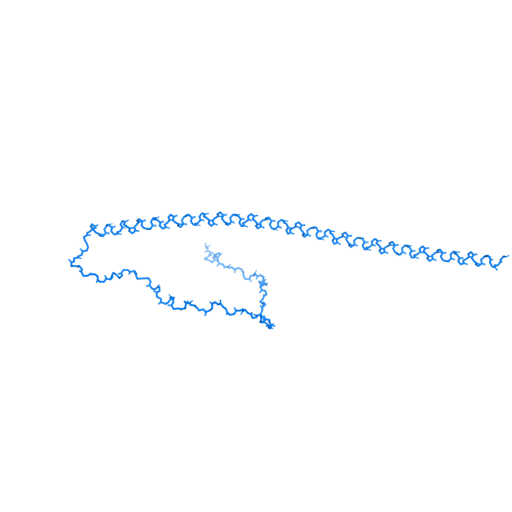 98 ASN A CA 1
ATOM 763 C C . ASN A 1 98 ? -11.578 -1.914 13.249 1.00 98.50 98 ASN A C 1
ATOM 765 O O . ASN A 1 98 ? -10.859 -2.250 12.311 1.00 98.50 98 ASN A O 1
ATOM 769 N N . GLU A 1 99 ? -12.770 -1.346 13.054 1.00 98.12 99 GLU A N 1
ATOM 770 C CA . GLU A 1 99 ? -13.298 -1.013 11.725 1.00 98.12 99 GLU A CA 1
ATOM 771 C C . GLU A 1 99 ? -12.435 0.051 11.024 1.00 98.12 99 GLU A C 1
ATOM 773 O O . GLU A 1 99 ? -12.016 -0.138 9.880 1.00 98.12 99 GLU A O 1
ATOM 778 N N . GLN A 1 100 ? -12.077 1.130 11.731 1.00 98.12 100 GLN A N 1
ATOM 779 C CA . GLN A 1 100 ? -11.186 2.176 11.215 1.00 98.12 100 GLN A CA 1
ATOM 780 C C . GLN A 1 100 ? -9.787 1.638 10.872 1.00 98.12 100 GLN A C 1
ATOM 782 O O . GLN A 1 100 ? -9.240 1.969 9.818 1.00 98.12 100 GLN A O 1
ATOM 787 N N . LEU A 1 101 ? -9.217 0.782 11.727 1.00 98.31 101 LEU A N 1
ATOM 788 C CA . LEU A 1 101 ? -7.938 0.111 11.474 1.00 98.31 101 LEU A CA 1
ATOM 789 C C . LEU A 1 101 ? -8.025 -0.844 10.276 1.00 98.31 101 LEU A C 1
ATOM 791 O O . LEU A 1 101 ? -7.101 -0.876 9.465 1.00 98.31 101 LEU A O 1
ATOM 795 N N . GLY A 1 102 ? -9.139 -1.563 10.119 1.00 98.31 102 GLY A N 1
ATOM 796 C CA . GLY A 1 102 ? -9.415 -2.397 8.949 1.00 98.31 102 GLY A CA 1
ATOM 797 C C . GLY A 1 102 ? -9.434 -1.582 7.654 1.00 98.31 102 GLY A C 1
ATOM 798 O O . GLY A 1 102 ? -8.695 -1.892 6.720 1.00 98.31 102 GLY A O 1
ATOM 799 N N . ALA A 1 103 ? -10.196 -0.484 7.619 1.00 98.31 103 ALA A N 1
ATOM 800 C CA . ALA A 1 103 ? -10.275 0.412 6.462 1.00 98.31 103 ALA A CA 1
ATOM 801 C C . ALA A 1 103 ? -8.921 1.071 6.117 1.00 98.31 103 ALA A C 1
ATOM 803 O O . ALA A 1 103 ? -8.551 1.186 4.941 1.00 98.31 103 ALA A O 1
ATOM 804 N N . ALA A 1 104 ? -8.142 1.463 7.131 1.00 98.31 104 ALA A N 1
ATOM 805 C CA . ALA A 1 104 ? -6.781 1.965 6.947 1.00 98.31 104 ALA A CA 1
ATOM 806 C C . ALA A 1 104 ? -5.841 0.877 6.395 1.00 98.31 104 ALA A C 1
ATOM 808 O O . ALA A 1 104 ? -5.085 1.136 5.457 1.00 98.31 104 ALA A O 1
ATOM 809 N N . GLY A 1 105 ? -5.929 -0.350 6.918 1.00 98.56 105 GLY A N 1
ATOM 810 C CA . GLY A 1 105 ? -5.172 -1.511 6.446 1.00 98.56 105 GLY A CA 1
ATOM 811 C C . GLY A 1 105 ? -5.486 -1.880 4.995 1.00 98.56 105 GLY A C 1
ATOM 812 O O . GLY A 1 105 ? -4.568 -2.112 4.211 1.00 98.56 105 GLY A O 1
ATOM 813 N N . GLU A 1 106 ? -6.759 -1.854 4.591 1.00 98.25 106 GLU A N 1
ATOM 814 C CA . GLU A 1 106 ? -7.139 -2.039 3.185 1.00 98.25 106 GLU A CA 1
ATOM 815 C C . GLU A 1 106 ? -6.582 -0.944 2.275 1.00 98.25 106 GLU A C 1
ATOM 817 O O . GLU A 1 106 ? -6.112 -1.238 1.175 1.00 98.25 106 GLU A O 1
ATOM 822 N N . THR A 1 107 ? -6.615 0.310 2.727 1.00 98.31 107 THR A N 1
ATOM 823 C CA . THR A 1 107 ? -6.081 1.450 1.968 1.00 98.31 107 THR A CA 1
ATOM 824 C C . THR A 1 107 ? -4.567 1.328 1.782 1.00 98.31 107 THR A C 1
ATOM 826 O O . THR A 1 107 ? -4.057 1.574 0.689 1.00 98.31 107 THR A O 1
ATOM 829 N N . LEU A 1 108 ? -3.846 0.906 2.827 1.00 98.38 108 LEU A N 1
ATOM 830 C CA . LEU A 1 108 ? -2.411 0.627 2.758 1.00 98.38 108 LEU A CA 1
ATOM 831 C C . LEU A 1 108 ? -2.103 -0.546 1.823 1.00 98.38 108 LEU A C 1
ATOM 833 O O . LEU A 1 108 ? -1.190 -0.425 1.011 1.00 98.38 108 LEU A O 1
ATOM 837 N N . ARG A 1 109 ? -2.883 -1.637 1.881 1.00 98.62 109 ARG A N 1
ATOM 838 C CA . ARG A 1 109 ? -2.726 -2.790 0.979 1.00 98.62 109 ARG A CA 1
ATOM 839 C C . ARG A 1 109 ? -2.884 -2.377 -0.484 1.00 98.62 109 ARG A C 1
ATOM 841 O O . ARG A 1 109 ? -1.963 -2.596 -1.258 1.00 98.62 109 ARG A O 1
ATOM 848 N N . ARG A 1 110 ? -3.972 -1.677 -0.837 1.00 98.44 110 ARG A N 1
ATOM 849 C CA . ARG A 1 110 ? -4.203 -1.195 -2.216 1.00 98.44 110 ARG A CA 1
ATOM 850 C C . ARG A 1 110 ? -3.051 -0.323 -2.722 1.00 98.44 110 ARG A C 1
ATOM 852 O O . ARG A 1 110 ? -2.580 -0.532 -3.830 1.00 98.44 110 ARG A O 1
ATOM 859 N N . ARG A 1 111 ? -2.538 0.595 -1.893 1.00 98.38 111 ARG A N 1
ATOM 860 C CA . ARG A 1 111 ? -1.370 1.422 -2.251 1.00 98.38 111 ARG A CA 1
ATOM 861 C C . ARG A 1 111 ? -0.077 0.620 -2.396 1.00 98.38 111 ARG A C 1
ATOM 863 O O . ARG A 1 111 ? 0.759 0.981 -3.217 1.00 98.38 111 ARG A O 1
ATOM 870 N N . ALA A 1 112 ? 0.115 -0.436 -1.608 1.00 98.44 112 ALA A N 1
ATOM 871 C CA . ALA A 1 112 ? 1.255 -1.334 -1.769 1.00 98.44 112 ALA A CA 1
ATOM 872 C C . ALA A 1 112 ? 1.157 -2.114 -3.091 1.00 98.44 112 ALA A C 1
ATOM 874 O O . ALA A 1 112 ? 2.133 -2.156 -3.836 1.00 98.44 112 ALA A O 1
ATOM 875 N N . ASP A 1 113 ? -0.027 -2.640 -3.417 1.00 98.50 113 ASP A N 1
ATOM 876 C CA . ASP A 1 113 ? -0.303 -3.342 -4.676 1.00 98.50 113 ASP A CA 1
ATOM 877 C C . ASP A 1 113 ? -0.086 -2.414 -5.893 1.00 98.50 113 ASP A C 1
ATOM 879 O O . ASP A 1 113 ? 0.600 -2.785 -6.847 1.00 98.50 113 ASP A O 1
ATOM 883 N N . GLU A 1 114 ? -0.591 -1.174 -5.828 1.00 98.31 114 GLU A N 1
ATOM 884 C CA . GLU A 1 114 ? -0.361 -0.116 -6.826 1.00 98.31 114 GLU A CA 1
ATOM 885 C C . GLU A 1 114 ? 1.137 0.167 -7.018 1.00 98.31 114 GLU A C 1
ATOM 887 O O . GLU A 1 114 ? 1.625 0.140 -8.146 1.00 98.31 114 GLU A O 1
ATOM 892 N N . LEU A 1 115 ? 1.887 0.393 -5.932 1.00 98.31 115 LEU A N 1
ATOM 893 C CA . LEU A 1 115 ? 3.326 0.678 -5.991 1.00 98.31 115 LEU A CA 1
ATOM 894 C C . LEU A 1 115 ? 4.148 -0.501 -6.526 1.00 98.31 115 LEU A C 1
ATOM 896 O O . LEU A 1 115 ? 5.138 -0.274 -7.222 1.00 98.31 115 LEU A O 1
ATOM 900 N N . LEU A 1 116 ? 3.758 -1.744 -6.228 1.00 98.50 116 LEU A N 1
ATOM 901 C CA . LEU A 1 116 ? 4.400 -2.944 -6.771 1.00 98.50 116 LEU A CA 1
ATOM 902 C C . LEU A 1 116 ? 4.153 -3.079 -8.280 1.00 98.50 116 LEU A C 1
ATOM 904 O O . LEU A 1 116 ? 5.096 -3.349 -9.027 1.00 98.50 116 LEU A O 1
ATOM 908 N N . ALA A 1 117 ? 2.923 -2.833 -8.741 1.00 98.38 117 ALA A N 1
ATOM 909 C CA . ALA A 1 117 ? 2.592 -2.827 -10.166 1.00 98.38 117 ALA A CA 1
ATOM 910 C C . ALA A 1 117 ? 3.350 -1.719 -10.923 1.00 98.38 117 ALA A C 1
ATOM 912 O O . ALA A 1 117 ? 3.945 -1.976 -11.972 1.00 98.38 117 ALA A O 1
ATOM 913 N N . ASP A 1 118 ? 3.402 -0.509 -10.359 1.00 98.44 118 ASP A N 1
ATOM 914 C CA . ASP A 1 118 ? 4.149 0.628 -10.908 1.00 98.44 118 ASP A CA 1
ATOM 915 C C . ASP A 1 118 ? 5.660 0.352 -10.974 1.00 98.44 118 ASP A C 1
ATOM 917 O O . ASP A 1 118 ? 6.322 0.716 -11.949 1.00 98.44 118 ASP A O 1
ATOM 921 N N . ASN A 1 119 ? 6.218 -0.308 -9.954 1.00 98.12 119 ASN A N 1
ATOM 922 C CA . ASN A 1 119 ? 7.625 -0.699 -9.918 1.00 98.12 119 ASN A CA 1
ATOM 923 C C . ASN A 1 119 ? 7.936 -1.749 -10.996 1.00 98.12 119 ASN A C 1
ATOM 925 O O . ASN A 1 119 ? 8.824 -1.528 -11.818 1.00 98.12 119 ASN A O 1
ATOM 929 N N . SER A 1 120 ? 7.141 -2.822 -11.065 1.00 98.31 120 SER A N 1
ATOM 930 C CA . SER A 1 120 ? 7.277 -3.875 -12.079 1.00 98.31 120 SER A CA 1
ATOM 931 C C . SER A 1 120 ? 7.184 -3.319 -13.504 1.00 98.31 120 SER A C 1
ATOM 933 O O . SER A 1 120 ? 8.000 -3.664 -14.362 1.00 98.31 120 SER A O 1
ATOM 935 N N . ARG A 1 121 ? 6.255 -2.384 -13.747 1.00 98.44 121 ARG A N 1
ATOM 936 C CA . ARG A 1 121 ? 6.142 -1.683 -15.030 1.00 98.44 121 ARG A CA 1
ATOM 937 C C . ARG A 1 121 ? 7.408 -0.890 -15.359 1.00 98.44 121 ARG A C 1
ATOM 939 O O . ARG A 1 121 ? 7.957 -1.070 -16.442 1.00 98.44 121 ARG A O 1
ATOM 946 N N . ARG A 1 122 ? 7.898 -0.055 -14.434 1.00 98.12 122 ARG A N 1
ATOM 947 C CA . ARG A 1 122 ? 9.129 0.738 -14.633 1.00 98.12 122 ARG A CA 1
ATOM 948 C C . ARG A 1 122 ? 10.355 -0.143 -14.853 1.00 98.12 122 ARG A C 1
ATOM 950 O O . ARG A 1 122 ? 11.224 0.225 -15.636 1.00 98.12 122 ARG A O 1
ATOM 957 N N . GLU A 1 123 ? 10.427 -1.297 -14.193 1.00 98.38 123 GLU A N 1
ATOM 958 C CA . GLU A 1 123 ? 11.501 -2.263 -14.411 1.00 98.38 123 GLU A CA 1
ATOM 959 C C . GLU A 1 123 ? 11.427 -2.877 -15.819 1.00 98.38 123 GLU A C 1
ATOM 961 O O . GLU A 1 123 ? 12.450 -2.982 -16.499 1.00 98.38 123 GLU A O 1
ATOM 966 N N . SER A 1 124 ? 10.225 -3.218 -16.298 1.00 98.44 124 SER A N 1
ATOM 967 C CA . SER A 1 124 ? 10.019 -3.679 -17.677 1.00 98.44 124 SER A CA 1
ATOM 968 C C . SER A 1 124 ? 10.405 -2.596 -18.688 1.00 98.44 124 SER A C 1
ATOM 970 O O . SER A 1 124 ? 11.205 -2.861 -19.585 1.00 98.44 124 SER A O 1
ATOM 972 N N . ASP A 1 125 ? 9.912 -1.366 -18.510 1.00 98.38 125 ASP A N 1
ATOM 973 C CA . ASP A 1 125 ? 10.224 -0.215 -19.366 1.00 98.38 125 ASP A CA 1
ATOM 974 C C . ASP A 1 125 ? 11.745 0.049 -19.415 1.00 98.38 125 ASP A C 1
ATOM 976 O O . ASP A 1 125 ? 12.308 0.262 -20.489 1.00 98.38 125 ASP A O 1
ATOM 980 N N . TYR A 1 126 ? 12.438 -0.050 -18.273 1.00 98.38 126 TYR A N 1
ATOM 981 C CA . TYR A 1 126 ? 13.896 0.074 -18.180 1.00 98.38 126 TYR A CA 1
ATOM 982 C C . TYR A 1 126 ? 14.640 -1.037 -18.937 1.00 98.38 126 TYR A C 1
ATOM 984 O O . TYR A 1 126 ? 15.551 -0.746 -19.714 1.00 98.38 126 TYR A O 1
ATOM 992 N N . ARG A 1 127 ? 14.238 -2.305 -18.768 1.00 98.38 127 ARG A N 1
ATOM 993 C CA . ARG A 1 127 ? 14.830 -3.443 -19.498 1.00 98.38 127 ARG A CA 1
ATOM 994 C C . ARG A 1 127 ? 14.612 -3.319 -21.011 1.00 98.38 127 ARG A C 1
ATOM 996 O O . ARG A 1 127 ? 15.533 -3.591 -21.780 1.00 98.38 127 ARG A O 1
ATOM 1003 N N . HIS A 1 128 ? 13.431 -2.874 -21.445 1.00 98.19 128 HIS A N 1
ATOM 1004 C CA . HIS A 1 128 ? 13.148 -2.612 -22.858 1.00 98.19 128 HIS A CA 1
ATOM 1005 C C . HIS A 1 128 ? 14.006 -1.467 -23.410 1.00 98.19 128 HIS A C 1
ATOM 1007 O O . HIS A 1 128 ? 14.589 -1.619 -24.482 1.00 98.19 128 HIS A O 1
ATOM 1013 N N . ALA A 1 129 ? 14.142 -0.362 -22.671 1.00 98.19 129 ALA A N 1
ATOM 1014 C CA . ALA A 1 129 ? 14.978 0.770 -23.067 1.00 98.19 129 ALA A CA 1
ATOM 1015 C C . ALA A 1 129 ? 16.467 0.394 -23.174 1.00 98.19 129 ALA A C 1
ATOM 1017 O O . ALA A 1 129 ? 17.122 0.792 -24.137 1.00 98.19 129 ALA A O 1
ATOM 1018 N N . LEU A 1 130 ? 16.992 -0.412 -22.241 1.00 98.38 130 LEU A N 1
ATOM 1019 C CA . LEU A 1 130 ? 18.351 -0.957 -22.331 1.00 98.38 130 LEU A CA 1
ATOM 1020 C C . LEU A 1 130 ? 18.533 -1.818 -23.585 1.00 98.38 130 LEU A C 1
ATOM 1022 O O . LEU A 1 130 ? 19.463 -1.579 -24.350 1.00 98.38 130 LEU A O 1
ATOM 1026 N N . SER A 1 131 ? 17.631 -2.774 -23.830 1.00 98.38 131 SER A N 1
ATOM 1027 C CA . SER A 1 131 ? 17.742 -3.666 -24.990 1.00 98.38 131 SER A CA 1
ATOM 1028 C C . SER A 1 131 ? 17.645 -2.907 -26.319 1.00 98.38 131 SER A C 1
ATOM 1030 O O . SER A 1 131 ? 18.410 -3.187 -27.240 1.00 98.38 131 SER A O 1
ATOM 1032 N N . ALA A 1 132 ? 16.762 -1.907 -26.412 1.00 98.38 132 ALA A N 1
ATOM 1033 C CA . ALA A 1 132 ? 16.671 -1.031 -27.579 1.00 98.38 132 ALA A CA 1
ATOM 1034 C C . ALA A 1 132 ? 17.966 -0.225 -27.787 1.00 98.38 132 ALA A C 1
ATOM 1036 O O . ALA A 1 132 ? 18.502 -0.202 -28.892 1.00 98.38 132 ALA A O 1
ATOM 1037 N N . PHE A 1 133 ? 18.519 0.365 -26.723 1.00 98.25 133 PHE A N 1
ATOM 1038 C CA . PHE A 1 133 ? 19.779 1.107 -26.783 1.00 98.25 133 PHE A CA 1
ATOM 1039 C C . PHE A 1 133 ? 20.972 0.227 -27.196 1.00 98.25 133 PHE A C 1
ATOM 1041 O O . PHE A 1 133 ? 21.823 0.657 -27.976 1.00 98.25 133 PHE A O 1
ATOM 1048 N N . GLU A 1 134 ? 21.042 -1.014 -26.708 1.00 98.38 134 GLU A N 1
ATOM 1049 C CA . GLU A 1 134 ? 22.078 -1.972 -27.107 1.00 98.38 134 GLU A CA 1
ATOM 1050 C C . GLU A 1 134 ? 21.982 -2.325 -28.597 1.00 98.38 134 GLU A C 1
ATOM 1052 O O . GLU A 1 134 ? 22.997 -2.264 -29.296 1.00 98.38 134 GLU A O 1
ATOM 1057 N N . GLN A 1 135 ? 20.771 -2.587 -29.101 1.00 98.31 135 GLN A N 1
ATOM 1058 C CA . GLN A 1 135 ? 20.512 -2.842 -30.524 1.00 98.31 135 GLN A CA 1
ATOM 1059 C C . GLN A 1 135 ? 20.870 -1.630 -31.400 1.00 98.31 135 GLN A C 1
ATOM 1061 O O . GLN A 1 135 ? 21.573 -1.774 -32.402 1.00 98.31 135 GLN A O 1
ATOM 1066 N N . GLU A 1 136 ? 20.451 -0.419 -31.017 1.00 97.94 136 GLU A N 1
ATOM 1067 C CA . GLU A 1 136 ? 20.807 0.817 -31.726 1.00 97.94 136 GLU A CA 1
ATOM 1068 C C . GLU A 1 136 ? 22.325 1.028 -31.771 1.00 97.94 136 GLU A C 1
ATOM 1070 O O . GLU A 1 136 ? 22.883 1.343 -32.826 1.00 97.94 136 GLU A O 1
ATOM 1075 N N . ARG A 1 137 ? 23.020 0.801 -30.649 1.00 98.31 137 ARG A N 1
ATOM 1076 C CA . ARG A 1 137 ? 24.482 0.901 -30.563 1.00 98.31 137 ARG A CA 1
ATOM 1077 C C . ARG A 1 137 ? 25.177 -0.090 -31.501 1.00 98.31 137 ARG A C 1
ATOM 1079 O O . ARG A 1 137 ? 26.162 0.283 -32.138 1.00 98.31 137 ARG A O 1
ATOM 1086 N N . GLU A 1 138 ? 24.687 -1.325 -31.599 1.00 98.38 138 GLU A N 1
ATOM 1087 C CA . GLU A 1 138 ? 25.228 -2.340 -32.514 1.00 98.38 138 GLU A CA 1
ATOM 1088 C C . GLU A 1 138 ? 25.007 -1.972 -33.985 1.00 98.38 138 GLU A C 1
ATOM 1090 O O . GLU A 1 138 ? 25.951 -2.020 -34.778 1.00 98.38 138 GLU A O 1
ATOM 1095 N N . ILE A 1 139 ? 23.803 -1.514 -34.344 1.00 98.19 139 ILE A N 1
ATOM 1096 C CA . ILE A 1 139 ? 23.479 -1.041 -35.699 1.00 98.19 139 ILE A CA 1
ATOM 1097 C C . ILE A 1 139 ? 24.373 0.148 -36.085 1.00 98.19 139 ILE A C 1
ATOM 1099 O O . ILE A 1 139 ? 24.948 0.168 -37.176 1.00 98.19 139 ILE A O 1
ATOM 1103 N N . LEU A 1 140 ? 24.546 1.122 -35.185 1.00 97.88 140 LEU A N 1
ATOM 1104 C CA . LEU A 1 140 ? 25.403 2.290 -35.409 1.00 97.88 140 LEU A CA 1
ATOM 1105 C C . LEU A 1 140 ? 26.887 1.915 -35.530 1.00 97.88 140 LEU A C 1
ATOM 1107 O O . LEU A 1 140 ? 27.592 2.485 -36.368 1.00 97.88 140 LEU A O 1
ATOM 1111 N N . ALA A 1 141 ? 27.369 0.947 -34.745 1.00 98.19 141 ALA A N 1
ATOM 1112 C CA . ALA A 1 141 ? 28.728 0.425 -34.869 1.00 98.19 141 ALA A CA 1
ATOM 1113 C C . ALA A 1 141 ? 28.944 -0.265 -36.227 1.00 98.19 141 ALA A C 1
ATOM 1115 O O . ALA A 1 141 ? 29.892 0.065 -36.940 1.00 98.19 141 ALA A O 1
ATOM 1116 N N . ALA A 1 142 ? 28.023 -1.140 -36.642 1.00 97.81 142 ALA A N 1
ATOM 1117 C CA . ALA A 1 142 ? 28.086 -1.812 -37.939 1.00 97.81 142 ALA A CA 1
ATOM 1118 C C . ALA A 1 142 ? 28.040 -0.819 -39.120 1.00 97.81 142 ALA A C 1
ATOM 1120 O O . ALA A 1 142 ? 28.815 -0.948 -40.072 1.00 97.81 142 ALA A O 1
ATOM 1121 N N . ALA A 1 143 ? 27.183 0.206 -39.045 1.00 97.81 143 ALA A N 1
ATOM 1122 C CA . ALA A 1 143 ? 27.089 1.259 -40.056 1.00 97.81 143 ALA A CA 1
ATOM 1123 C C . ALA A 1 143 ? 28.373 2.106 -40.143 1.00 97.81 143 ALA A C 1
ATOM 1125 O O . ALA A 1 143 ? 28.847 2.413 -41.240 1.00 97.81 143 ALA A O 1
ATOM 1126 N N . LYS A 1 144 ? 28.976 2.446 -38.996 1.00 97.88 144 LYS A N 1
ATOM 1127 C CA . LYS A 1 144 ? 30.266 3.145 -38.924 1.00 97.88 144 LYS A CA 1
ATOM 1128 C C . LYS A 1 144 ? 31.383 2.326 -39.576 1.00 97.88 144 LYS A C 1
ATOM 1130 O O . LYS A 1 144 ? 32.136 2.874 -40.381 1.00 97.88 144 LYS A O 1
ATOM 1135 N N . ASP A 1 145 ? 31.479 1.037 -39.263 1.00 97.62 145 ASP A N 1
ATOM 1136 C CA . ASP A 1 145 ? 32.507 0.149 -39.814 1.00 97.62 145 ASP A CA 1
ATOM 1137 C C . ASP A 1 145 ? 32.353 -0.035 -41.333 1.00 97.62 145 ASP A C 1
ATOM 1139 O O . ASP A 1 145 ? 33.348 -0.046 -42.063 1.00 97.62 145 ASP A O 1
ATOM 1143 N N . ALA A 1 146 ? 31.116 -0.127 -41.834 1.00 97.38 146 ALA A N 1
ATOM 1144 C CA . ALA A 1 146 ? 30.835 -0.149 -43.269 1.00 97.38 146 ALA A CA 1
ATOM 1145 C C . ALA A 1 146 ? 31.309 1.145 -43.960 1.00 97.38 146 ALA A C 1
ATOM 1147 O O . ALA A 1 146 ? 32.093 1.087 -44.910 1.00 97.38 146 ALA A O 1
ATOM 1148 N N . LEU A 1 147 ? 30.937 2.314 -43.423 1.00 97.25 147 LEU A N 1
ATOM 1149 C CA . LEU A 1 147 ? 31.367 3.618 -43.944 1.00 97.25 147 LEU A CA 1
ATOM 1150 C C . LEU A 1 147 ? 32.893 3.794 -43.920 1.00 97.25 147 LEU A C 1
ATOM 1152 O O . LEU A 1 147 ? 33.457 4.391 -44.839 1.00 97.25 147 LEU A O 1
ATOM 1156 N N . GLN A 1 148 ? 33.586 3.269 -42.904 1.00 96.88 148 GLN A N 1
ATOM 1157 C CA . GLN A 1 148 ? 35.051 3.286 -42.856 1.00 96.88 148 GLN A CA 1
ATOM 1158 C C . GLN A 1 148 ? 35.668 2.464 -43.997 1.00 96.88 148 GLN A C 1
ATOM 1160 O O . GLN A 1 148 ? 36.546 2.973 -44.699 1.00 96.88 148 GLN A O 1
ATOM 1165 N N . ARG A 1 149 ? 35.165 1.247 -44.248 1.00 96.56 149 ARG A N 1
ATOM 1166 C CA . ARG A 1 149 ? 35.617 0.393 -45.364 1.00 96.56 149 ARG A CA 1
ATOM 1167 C C . ARG A 1 149 ? 35.385 1.064 -46.718 1.00 96.56 149 ARG A C 1
ATOM 1169 O O . ARG A 1 149 ? 36.285 1.061 -47.558 1.00 96.56 149 ARG A O 1
ATOM 1176 N N . ASP A 1 150 ? 34.227 1.683 -46.928 1.00 96.31 150 ASP A N 1
ATOM 1177 C CA . ASP A 1 150 ? 33.910 2.378 -48.182 1.00 96.31 150 ASP A CA 1
ATOM 1178 C C . ASP A 1 150 ? 34.801 3.610 -48.396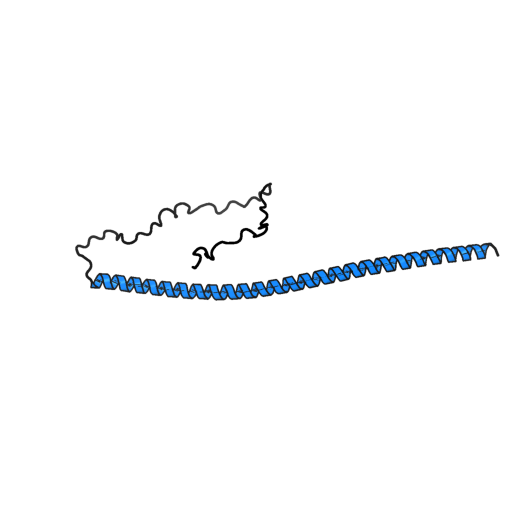 1.00 96.31 150 ASP A C 1
ATOM 1180 O O . ASP A 1 150 ? 35.336 3.825 -49.489 1.00 96.31 150 ASP A O 1
ATOM 1184 N N . MET A 1 151 ? 35.056 4.382 -47.336 1.00 95.19 151 MET A N 1
ATOM 1185 C CA . MET A 1 151 ? 35.992 5.509 -47.364 1.00 95.19 151 MET A CA 1
ATOM 1186 C C . MET A 1 151 ? 37.428 5.069 -47.673 1.00 95.19 151 MET A C 1
ATOM 1188 O O . MET A 1 151 ? 38.136 5.753 -48.419 1.00 95.19 151 MET A O 1
ATOM 1192 N N . GLU A 1 152 ? 37.875 3.927 -47.152 1.00 95.44 152 GLU A N 1
ATOM 1193 C CA . GLU A 1 152 ? 39.172 3.340 -47.499 1.00 95.44 152 GLU A CA 1
ATOM 1194 C C . GLU A 1 152 ? 39.227 2.870 -48.955 1.00 95.44 152 GLU A C 1
ATOM 1196 O O . GLU A 1 152 ? 40.196 3.175 -49.655 1.00 95.44 152 GLU A O 1
ATOM 1201 N N . GLN A 1 153 ? 38.185 2.201 -49.455 1.00 94.19 153 GLN A N 1
ATOM 1202 C CA . GLN A 1 153 ? 38.096 1.809 -50.865 1.00 94.19 153 GLN A CA 1
ATOM 1203 C C . GLN A 1 153 ? 38.141 3.026 -51.800 1.00 94.19 153 GLN A C 1
ATOM 1205 O O . GLN A 1 153 ? 38.890 3.021 -52.779 1.00 94.19 153 GLN A O 1
ATOM 1210 N N . LEU A 1 154 ? 37.399 4.093 -51.488 1.00 93.56 154 LEU A N 1
ATOM 1211 C CA . LEU A 1 154 ? 37.418 5.348 -52.245 1.00 93.56 154 LEU A CA 1
ATOM 1212 C C . LEU A 1 154 ? 38.799 6.020 -52.207 1.00 93.56 154 LEU A C 1
ATOM 1214 O O . LEU A 1 154 ? 39.283 6.484 -53.240 1.00 93.56 154 LEU A O 1
ATOM 1218 N N . ARG A 1 155 ? 39.471 6.028 -51.047 1.00 93.38 155 ARG A N 1
ATOM 1219 C CA . ARG A 1 155 ? 40.851 6.529 -50.907 1.00 93.38 155 ARG A CA 1
ATOM 1220 C C . ARG A 1 155 ? 41.859 5.704 -51.708 1.00 93.38 155 ARG A C 1
ATOM 1222 O O . ARG A 1 155 ? 42.778 6.287 -52.271 1.00 93.38 155 ARG A O 1
ATOM 1229 N N . ARG A 1 156 ? 41.696 4.377 -51.785 1.00 92.75 156 ARG A N 1
ATOM 1230 C CA . ARG A 1 156 ? 42.545 3.498 -52.612 1.00 92.75 156 ARG A CA 1
ATOM 1231 C C . ARG A 1 156 ? 42.312 3.756 -54.102 1.00 92.75 156 ARG A C 1
ATOM 1233 O O . ARG A 1 156 ? 43.283 3.967 -54.818 1.00 92.75 156 ARG A O 1
ATOM 1240 N N . LYS A 1 157 ? 41.052 3.851 -54.548 1.00 91.88 157 LYS A N 1
ATOM 1241 C CA . LYS A 1 157 ? 40.695 4.205 -55.938 1.00 91.88 157 LYS A CA 1
ATOM 1242 C C . LYS A 1 157 ? 41.297 5.554 -56.360 1.00 91.88 157 LYS A C 1
ATOM 1244 O O . LYS A 1 157 ? 41.955 5.616 -57.386 1.00 91.88 157 LYS A O 1
ATOM 1249 N N . LYS A 1 158 ? 41.176 6.597 -55.526 1.00 89.25 158 LYS A N 1
ATOM 1250 C CA . LYS A 1 158 ? 41.761 7.937 -55.767 1.00 89.25 158 LYS A CA 1
ATOM 1251 C C . LYS A 1 158 ? 43.299 8.017 -55.705 1.00 89.25 158 LYS A C 1
ATOM 1253 O O . LYS A 1 158 ? 43.838 9.099 -55.892 1.00 89.25 158 LYS A O 1
ATOM 1258 N N . ARG A 1 159 ? 43.998 6.929 -55.363 1.00 82.25 159 ARG A N 1
ATOM 1259 C CA . ARG A 1 159 ? 45.474 6.848 -55.339 1.00 82.25 159 ARG A CA 1
ATOM 1260 C C . ARG A 1 159 ? 46.047 5.948 -56.439 1.00 82.25 159 ARG A C 1
ATOM 1262 O O . ARG A 1 159 ? 47.262 5.899 -56.584 1.00 82.25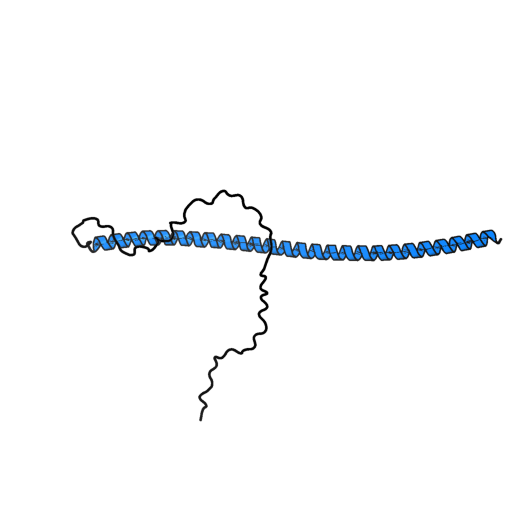 159 ARG A O 1
ATOM 1269 N N . GLY A 1 160 ? 45.195 5.199 -57.141 1.00 72.19 160 GLY A N 1
ATOM 1270 C CA . GLY A 1 160 ? 45.567 4.312 -58.250 1.00 72.19 160 GLY A CA 1
ATOM 1271 C C . GLY A 1 160 ? 45.098 4.811 -59.620 1.00 72.19 160 GLY A C 1
ATOM 1272 O O . GLY A 1 160 ? 45.168 4.053 -60.583 1.00 72.19 160 GLY A O 1
ATOM 1273 N N . ALA A 1 161 ? 44.596 6.046 -59.676 1.00 52.94 161 ALA A N 1
ATOM 1274 C CA . ALA A 1 161 ? 44.216 6.809 -60.860 1.00 52.94 161 ALA A CA 1
ATOM 1275 C C . ALA A 1 161 ? 44.857 8.200 -60.752 1.00 52.94 161 ALA A C 1
ATOM 1277 O O . ALA A 1 161 ? 45.215 8.747 -61.813 1.00 52.94 161 ALA A O 1
#

Sequence (161 aa):
MSDPNNNPYLPNPSAEEDQTERIREHKDLTVPVPASSRERNSDAEERVRASVGRFGAFRTSGAPTATEAALAQSESLRIAQGRILELEQEIERLRLQNEQLGAAGETLRRRADELLADNSRRESDYRHALSAFEQEREILAAAKDALQRDMEQLRRKKRGA

Foldseek 3Di:
DDDPPDDPDDDDPDDDDPPPDDDDDDDDDDDDDDDDDPDDDPPPPVPPPPPPDDDDDDDDPDDPDPVRVVVVVVVVVVVVVVVVVVVVVVVVVVVVVVVVVVVVVVVVVVVVVVVVVVVVVVVVVVVVVVVVVVVVVVVVVVVVVVVVVVVVVVVVVVVVD

pLDDT: mean 77.53, std 22.88, range [41.22, 98.62]

Secondary structure (DSSP, 8-state):
---S--------S--------------------------S-SSSGGG----TT--------SPPPHHHHHHHHHHHHHHHHHHHHHHHHHHHHHHHHHHHHHHHHHHHHHHHHHHHHHHHHHHHHHHHHHHHHHHHHHHHHHHHHHHHHHHHHHHHHTT--